Protein AF-J7IY78-F1 (afdb_monomer_lite)

Radius of gyration: 31.04 Å; chains: 1; bounding box: 65×68×91 Å

InterPro domains:
  IPR024248 Protein of unknown function DUF2695 [PF10905] (82-137)

Organism: Desulfosporosinus meridiei (strain ATCC BAA-275 / DSM 13257 / KCTC 12902 / NCIMB 13706 / S10) (NCBI:txid768704)

Foldseek 3Di:
DDDDDDDDDDDDDDDDDDDDDDDDPDDPPDDPDPVVVVVVVVVCVVVVPPPPCPVQVVFFDPVLLVVDPCSVVLVVCSVVCNLVQLVVVCVPHDFPQAAVVVLVSCVVVVDDPVVSVVVQVVQVVQQPSGSVRSNVRVVVSGGDD

pLDDT: mean 78.17, std 22.51, range [30.45, 98.19]

Secondary structure (DSSP, 8-state):
---------------------------------HHHHHHHHHHHHHHT---S--TTGGGB-HHHHHTSTTHHHHHHHHHTTHHHHHHHHHTT----SS-HHHHHHHHHTT--HHHHHHHHHHHHHTT-SSHHHIIIIIGGGTB--

Sequence (145 aa):
MQLSNDNDQETDNIQKGGVISENLASKPQVLSDKKLIKEEVKRRLISGIQTAALEYDSLYNEEKATLNKDYVLLSLLFQRMFFYKLNEKLSGLSCDHTLRFTKQILTQMQFKRGKINEIIDVFKKNGGQCDCEILYNVESQLIGK

Structure (mmCIF, N/CA/C/O backbone):
data_AF-J7IY78-F1
#
_entry.id   AF-J7IY78-F1
#
loop_
_atom_site.group_PDB
_atom_site.id
_atom_site.type_symbol
_atom_site.label_atom_id
_atom_site.label_alt_id
_atom_site.label_comp_id
_atom_site.label_asym_id
_atom_site.label_entity_id
_atom_site.label_seq_id
_atom_site.pdbx_PDB_ins_code
_atom_site.Cartn_x
_atom_site.Cartn_y
_atom_site.Cartn_z
_atom_site.occupancy
_atom_site.B_iso_or_equiv
_atom_site.auth_seq_id
_atom_site.auth_comp_id
_atom_site.auth_asym_id
_atom_site.auth_atom_id
_atom_site.pdbx_PDB_model_num
ATOM 1 N N . MET A 1 1 ? 50.925 -48.402 77.921 1.00 41.44 1 MET A N 1
ATOM 2 C CA . MET A 1 1 ? 51.455 -49.045 76.701 1.00 41.44 1 MET A CA 1
ATOM 3 C C . MET A 1 1 ? 50.280 -49.404 75.822 1.00 41.44 1 MET A C 1
ATOM 5 O O . MET A 1 1 ? 49.620 -50.390 76.099 1.00 41.44 1 MET A O 1
ATOM 9 N N . GLN A 1 2 ? 49.986 -48.564 74.842 1.00 42.78 2 GLN A N 1
ATOM 10 C CA . GLN A 1 2 ? 49.128 -48.860 73.698 1.00 42.78 2 GLN A CA 1
ATOM 11 C C . GLN A 1 2 ? 49.125 -47.599 72.850 1.00 42.78 2 GLN A C 1
ATOM 13 O O . GLN A 1 2 ? 48.861 -46.525 73.382 1.00 42.78 2 GLN A O 1
ATOM 18 N N . LEU A 1 3 ? 49.480 -47.742 71.579 1.00 36.38 3 LEU A N 1
ATOM 19 C CA . LEU A 1 3 ? 48.671 -47.322 70.435 1.00 36.38 3 LEU A CA 1
ATOM 20 C C . LEU A 1 3 ? 49.553 -47.409 69.191 1.00 36.38 3 LEU A C 1
ATOM 22 O O . LEU A 1 3 ? 50.521 -46.674 69.020 1.00 36.38 3 LEU A O 1
ATOM 26 N N . SER A 1 4 ? 49.220 -48.394 68.373 1.00 38.69 4 SER A N 1
ATOM 27 C CA . SER A 1 4 ? 49.649 -48.556 66.997 1.00 38.69 4 SER A CA 1
ATOM 28 C C . SER A 1 4 ? 48.781 -47.690 66.080 1.00 38.69 4 SER A C 1
ATOM 30 O O . SER A 1 4 ? 47.560 -47.772 66.164 1.00 38.69 4 SER A O 1
ATOM 32 N N . ASN A 1 5 ? 49.481 -46.949 65.220 1.00 40.06 5 ASN A N 1
ATOM 33 C CA . ASN A 1 5 ? 49.307 -46.802 63.772 1.00 40.06 5 ASN A CA 1
ATOM 34 C C . ASN A 1 5 ? 48.078 -46.133 63.116 1.00 40.06 5 ASN A C 1
ATOM 36 O O . ASN A 1 5 ? 46.934 -46.311 63.517 1.00 40.06 5 ASN A O 1
ATOM 40 N N . ASP A 1 6 ? 48.449 -45.503 61.987 1.00 39.50 6 ASP A N 1
ATOM 41 C CA . ASP A 1 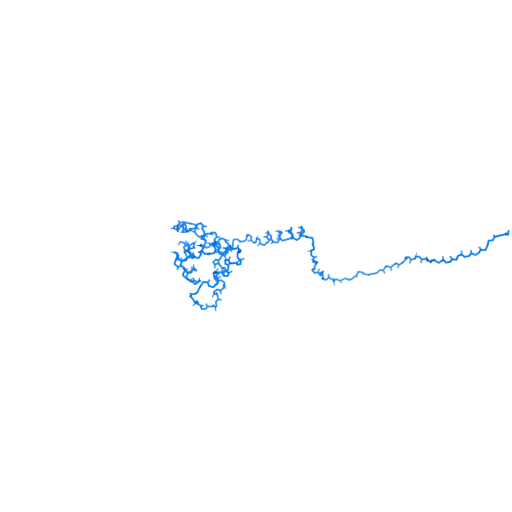6 ? 47.715 -45.167 60.755 1.00 39.50 6 ASP A CA 1
ATOM 42 C C . ASP A 1 6 ? 46.861 -43.886 60.745 1.00 39.50 6 ASP A C 1
ATOM 44 O O . ASP A 1 6 ? 46.133 -43.606 61.688 1.00 39.50 6 ASP A O 1
ATOM 48 N N . ASN A 1 7 ? 46.782 -43.083 59.678 1.00 38.22 7 ASN A N 1
ATOM 49 C CA . ASN A 1 7 ? 47.649 -42.707 58.548 1.00 38.22 7 ASN A CA 1
ATOM 50 C C . ASN A 1 7 ? 46.910 -41.539 57.826 1.00 38.22 7 ASN A C 1
ATOM 52 O O . ASN A 1 7 ? 45.690 -41.442 57.949 1.00 38.22 7 ASN A O 1
ATOM 56 N N . ASP A 1 8 ? 47.644 -40.729 57.052 1.00 38.19 8 ASP A N 1
ATOM 57 C CA . ASP A 1 8 ? 47.203 -39.900 55.897 1.00 38.19 8 ASP A CA 1
ATOM 58 C C . ASP A 1 8 ? 46.338 -38.631 56.153 1.00 38.19 8 ASP A C 1
ATOM 60 O O . ASP A 1 8 ? 45.223 -38.693 56.659 1.00 38.19 8 ASP A O 1
ATOM 64 N N . GLN A 1 9 ? 46.905 -37.413 56.012 1.00 40.97 9 GLN A N 1
ATOM 65 C CA . GLN A 1 9 ? 47.023 -36.559 54.791 1.00 40.97 9 GLN A CA 1
ATOM 66 C C . GLN A 1 9 ? 45.660 -35.958 54.353 1.00 40.97 9 GLN A C 1
ATOM 68 O O . GLN A 1 9 ? 44.666 -36.660 54.318 1.00 40.97 9 GLN A O 1
ATOM 73 N N . GLU A 1 10 ? 45.466 -34.677 54.020 1.00 36.75 10 GLU A N 1
ATOM 74 C CA . GLU A 1 10 ? 46.337 -33.601 53.535 1.00 36.75 10 GLU A CA 1
ATOM 75 C C . GLU A 1 10 ? 45.623 -32.240 53.726 1.00 36.75 10 GLU A C 1
ATOM 77 O O . GLU A 1 10 ? 44.413 -32.171 53.937 1.00 36.75 10 GLU A O 1
ATOM 82 N N . THR A 1 11 ? 46.390 -31.155 53.695 1.00 34.47 11 THR A N 1
ATOM 83 C CA . THR A 1 11 ? 46.051 -29.799 54.149 1.00 34.47 11 THR A CA 1
ATOM 84 C C . THR A 1 11 ? 45.640 -28.852 53.016 1.00 34.47 11 THR A C 1
ATOM 86 O O . THR A 1 11 ? 46.414 -28.673 52.079 1.00 34.47 11 THR A O 1
ATOM 89 N N . ASP A 1 12 ? 44.532 -28.121 53.172 1.00 34.00 12 ASP A N 1
ATOM 90 C CA . ASP A 1 12 ? 44.220 -26.931 52.366 1.00 34.00 12 ASP A CA 1
ATOM 91 C C . ASP A 1 12 ? 44.810 -25.674 53.020 1.00 34.00 12 ASP A C 1
ATOM 93 O O . ASP A 1 12 ? 44.424 -25.294 54.128 1.00 34.00 12 ASP A O 1
ATOM 97 N N . ASN A 1 13 ? 45.741 -25.005 52.333 1.00 39.34 13 ASN A N 1
ATOM 98 C CA . ASN A 1 13 ? 46.308 -23.734 52.779 1.00 39.34 13 ASN A CA 1
ATOM 99 C C . ASN A 1 13 ? 46.139 -22.657 51.699 1.00 39.34 13 ASN A C 1
ATOM 101 O O . ASN A 1 13 ? 46.646 -22.752 50.583 1.00 39.34 13 ASN A O 1
ATOM 105 N N . ILE A 1 14 ? 45.392 -21.622 52.071 1.00 44.12 14 ILE A N 1
ATOM 106 C CA . ILE A 1 14 ? 45.034 -20.442 51.285 1.00 44.12 14 ILE A CA 1
ATOM 107 C C . ILE A 1 14 ? 46.222 -19.475 51.256 1.00 44.12 14 ILE A C 1
ATOM 109 O O . ILE A 1 14 ? 46.705 -19.095 52.322 1.00 44.12 14 ILE A O 1
ATOM 113 N N . GLN A 1 15 ? 46.613 -18.955 50.081 1.00 40.00 15 GLN A N 1
ATOM 114 C CA . GLN A 1 15 ? 47.289 -17.650 50.011 1.00 40.00 15 GLN A CA 1
ATOM 115 C C . GLN A 1 15 ? 47.226 -16.928 48.646 1.00 40.00 15 GLN A C 1
ATOM 117 O O . GLN A 1 15 ? 47.706 -17.421 47.636 1.00 40.00 15 GLN A O 1
ATOM 122 N N . LYS A 1 16 ? 46.715 -15.685 48.730 1.00 40.94 16 LYS A N 1
ATOM 123 C CA . LYS A 1 16 ? 47.158 -14.417 48.099 1.00 40.94 16 LYS A CA 1
ATOM 124 C C . LYS A 1 16 ? 47.164 -14.246 46.563 1.00 40.94 16 LYS A C 1
ATOM 126 O O . LYS A 1 16 ? 48.070 -14.691 45.882 1.00 40.94 16 LYS A O 1
ATOM 131 N N . GLY A 1 17 ? 46.280 -13.348 46.105 1.00 33.56 17 GLY A N 1
ATOM 132 C CA . GLY A 1 17 ? 46.639 -11.957 45.756 1.00 33.56 17 GLY A CA 1
ATOM 133 C C . GLY A 1 17 ? 47.227 -11.645 44.365 1.00 33.56 17 GLY A C 1
ATOM 134 O O . GLY A 1 17 ? 48.297 -12.124 44.017 1.00 33.56 17 GLY A O 1
ATOM 135 N N . GLY A 1 18 ? 46.587 -10.693 43.665 1.00 30.45 18 GLY A N 1
ATOM 136 C CA . GLY A 1 18 ? 47.047 -10.018 42.434 1.00 30.45 18 GLY A CA 1
ATOM 137 C C . GLY A 1 18 ? 46.166 -10.371 41.225 1.00 30.45 18 GLY A C 1
ATOM 138 O O . GLY A 1 18 ? 45.766 -11.513 41.092 1.00 30.45 18 GLY A O 1
ATOM 139 N N . VAL A 1 19 ? 45.772 -9.501 40.294 1.00 33.03 19 VAL A N 1
ATOM 140 C CA . VAL A 1 19 ? 46.137 -8.128 39.924 1.00 33.03 19 VAL A CA 1
ATOM 141 C C . VAL A 1 19 ? 44.943 -7.582 39.113 1.00 33.03 19 VAL A C 1
ATOM 143 O O . VAL A 1 19 ? 44.289 -8.334 38.392 1.00 33.03 19 VAL A O 1
ATOM 146 N N . ILE A 1 20 ? 44.639 -6.289 39.230 1.00 47.53 20 ILE A N 1
ATOM 147 C CA . ILE A 1 20 ? 43.673 -5.591 38.370 1.00 47.53 20 ILE A CA 1
ATOM 148 C C . ILE A 1 20 ? 44.364 -5.322 37.026 1.00 47.53 20 ILE A C 1
ATOM 150 O O . ILE A 1 20 ? 45.344 -4.586 37.018 1.00 47.53 20 ILE A O 1
ATOM 154 N N . SER A 1 21 ? 43.865 -5.872 35.914 1.00 38.91 21 SER A N 1
ATOM 155 C CA . SER A 1 21 ? 44.001 -5.232 34.595 1.00 38.91 21 SER A CA 1
ATOM 156 C C . SER A 1 21 ? 42.968 -5.747 33.587 1.00 38.91 21 SER A C 1
ATOM 158 O O . SER A 1 21 ? 42.899 -6.933 33.286 1.00 38.91 21 SER A O 1
ATOM 160 N N . GLU A 1 22 ? 42.184 -4.782 33.106 1.00 39.06 22 GLU A N 1
ATOM 161 C CA . GLU A 1 22 ? 41.813 -4.525 31.709 1.00 39.06 22 GLU A CA 1
ATOM 162 C C . GLU A 1 22 ? 41.006 -5.538 30.871 1.00 39.06 22 GLU A C 1
ATOM 164 O O . GLU A 1 22 ? 41.421 -6.644 30.554 1.00 39.06 22 GLU A O 1
ATOM 169 N N . ASN A 1 23 ? 39.885 -5.001 30.365 1.00 46.12 23 ASN A N 1
ATOM 170 C CA . ASN A 1 23 ? 39.305 -5.253 29.043 1.00 46.12 23 ASN A CA 1
ATOM 171 C C . ASN A 1 23 ? 39.067 -6.715 28.640 1.00 46.12 23 ASN A C 1
ATOM 173 O O . ASN A 1 23 ? 39.752 -7.265 27.782 1.00 46.12 23 ASN A O 1
ATOM 177 N N . LEU A 1 24 ? 37.946 -7.272 29.104 1.00 39.34 24 LEU A N 1
ATOM 178 C CA . LEU A 1 24 ? 37.209 -8.248 28.305 1.00 39.34 24 LEU A CA 1
ATOM 179 C C . LEU A 1 24 ? 35.903 -7.614 27.833 1.00 39.34 24 LEU A C 1
ATOM 181 O O . LEU A 1 24 ? 34.951 -7.468 28.599 1.00 39.34 24 LEU A O 1
ATOM 185 N N . ALA A 1 25 ? 35.871 -7.273 26.543 1.00 47.94 25 ALA A N 1
ATOM 186 C CA . ALA A 1 25 ? 34.644 -7.140 25.777 1.00 47.94 25 ALA A CA 1
ATOM 187 C C . ALA A 1 25 ? 33.747 -8.342 26.108 1.00 47.94 25 ALA A C 1
ATOM 189 O O . ALA A 1 25 ? 34.070 -9.492 25.791 1.00 47.94 25 ALA A O 1
ATOM 190 N N . SER A 1 26 ? 32.663 -8.084 26.835 1.00 50.72 26 SER A N 1
ATOM 191 C CA . SER A 1 26 ? 31.745 -9.118 27.280 1.00 50.72 26 SER A CA 1
ATOM 192 C C . SER A 1 26 ? 31.135 -9.783 26.048 1.00 50.72 26 SER A C 1
ATOM 194 O O . SER A 1 26 ? 30.426 -9.161 25.258 1.00 50.72 26 SER A O 1
ATOM 196 N N . LYS A 1 27 ? 31.450 -11.072 25.869 1.00 46.44 27 LYS A N 1
ATOM 197 C CA . LYS A 1 27 ? 30.784 -11.960 24.908 1.00 46.44 27 LYS A CA 1
ATOM 198 C C . LYS A 1 27 ? 29.269 -11.723 24.972 1.00 46.44 27 LYS A C 1
ATOM 200 O O . LYS A 1 27 ? 28.747 -11.619 26.086 1.00 46.44 27 LYS A O 1
ATOM 205 N N . PRO A 1 28 ? 28.549 -11.699 23.834 1.00 43.78 28 PRO A N 1
ATOM 206 C CA . PRO A 1 28 ? 27.097 -11.605 23.858 1.00 43.78 28 PRO A CA 1
ATOM 207 C C . PRO A 1 28 ? 26.550 -12.787 24.665 1.00 43.78 28 PRO A C 1
ATOM 209 O O . PRO A 1 28 ? 26.637 -13.938 24.236 1.00 43.78 28 PRO A O 1
ATOM 212 N N . GLN A 1 29 ? 26.049 -12.513 25.873 1.00 61.53 29 GLN A N 1
ATOM 213 C CA . GLN A 1 29 ? 25.395 -13.528 26.688 1.00 61.53 29 GLN A CA 1
ATOM 214 C C . GLN A 1 29 ? 24.127 -13.955 25.954 1.00 61.53 29 GLN A C 1
ATOM 216 O O . GLN A 1 29 ? 23.204 -13.164 25.755 1.00 61.53 29 GLN A O 1
ATOM 221 N N . VAL A 1 30 ? 24.100 -15.211 25.519 1.00 63.03 30 VAL A N 1
ATOM 222 C CA . VAL A 1 30 ? 22.908 -15.820 24.937 1.00 63.03 30 VAL A CA 1
ATOM 223 C C . VAL A 1 30 ? 21.897 -15.996 26.068 1.00 63.03 30 VAL A C 1
ATOM 225 O O . VAL A 1 30 ? 22.053 -16.862 26.926 1.00 63.03 30 VAL A O 1
ATOM 228 N N . LEU A 1 31 ? 20.879 -15.137 26.094 1.00 67.75 31 LEU A N 1
ATOM 229 C CA . LEU A 1 31 ? 19.777 -15.221 27.047 1.00 67.75 31 LEU A CA 1
ATOM 230 C C . LEU A 1 31 ? 18.958 -16.481 26.718 1.00 67.75 31 LEU A C 1
ATOM 232 O O . LEU A 1 31 ? 18.366 -16.560 25.645 1.00 67.75 31 LEU A O 1
ATOM 236 N N . SER A 1 32 ? 18.958 -17.482 27.600 1.00 72.44 32 SER A N 1
ATOM 237 C CA . SER A 1 32 ? 18.246 -18.760 27.409 1.00 72.44 32 SER A CA 1
ATOM 238 C C . SER A 1 32 ? 16.834 -18.764 28.008 1.00 72.44 32 SER A C 1
ATOM 240 O O . SER A 1 32 ? 15.983 -19.562 27.610 1.00 72.44 32 SER A O 1
ATOM 242 N N . ASP A 1 33 ? 16.558 -17.849 28.940 1.00 84.44 33 ASP A N 1
ATOM 243 C CA . ASP A 1 33 ? 15.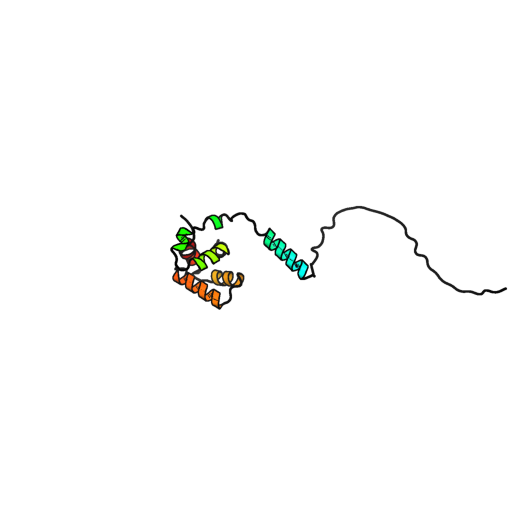252 -17.707 29.576 1.00 84.44 33 ASP A CA 1
ATOM 244 C C . ASP A 1 33 ? 14.270 -16.967 28.655 1.00 84.44 33 ASP A C 1
ATOM 246 O O . ASP A 1 33 ? 14.401 -15.771 28.382 1.00 84.44 33 ASP A O 1
ATOM 250 N N . LYS A 1 34 ? 13.226 -17.679 28.220 1.00 81.31 34 LYS A N 1
ATOM 251 C CA . LYS A 1 34 ? 12.170 -17.164 27.336 1.00 81.31 34 LYS A CA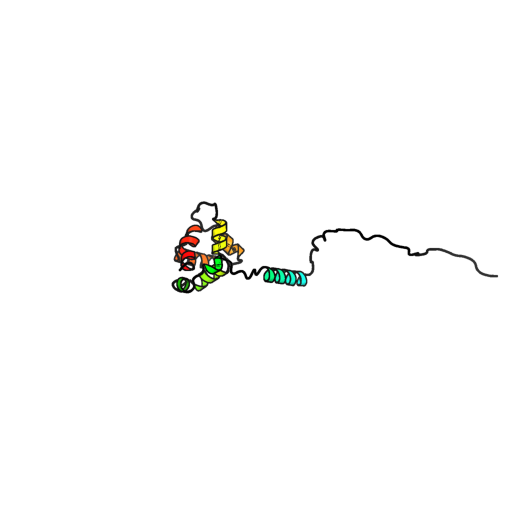 1
ATOM 252 C C . LYS A 1 34 ? 11.476 -15.911 27.880 1.00 81.31 34 LYS A C 1
ATOM 254 O O . LYS A 1 34 ? 11.066 -15.063 27.086 1.00 81.31 34 LYS A O 1
ATOM 259 N N . LYS A 1 35 ? 11.325 -15.776 29.202 1.00 83.56 35 LYS A N 1
ATOM 260 C CA . LYS A 1 35 ? 10.684 -14.610 29.828 1.00 83.56 35 LYS A CA 1
ATOM 261 C C . LYS A 1 35 ? 11.589 -13.387 29.734 1.00 83.56 35 LYS A C 1
ATOM 263 O O . LYS A 1 35 ? 11.119 -12.316 29.357 1.00 83.56 35 LYS A O 1
ATOM 268 N N . LEU A 1 36 ? 12.883 -13.563 29.991 1.00 78.81 36 LEU A N 1
ATOM 269 C CA . LEU A 1 36 ? 13.869 -12.490 29.869 1.00 78.81 36 LEU A CA 1
ATOM 270 C C . LEU A 1 36 ? 14.077 -12.077 28.407 1.00 78.81 36 LEU A C 1
ATOM 272 O O . LEU A 1 36 ? 14.157 -10.885 28.126 1.00 78.81 36 LEU A O 1
ATOM 276 N N . ILE A 1 37 ? 14.064 -13.030 27.465 1.00 81.06 37 ILE A N 1
ATOM 277 C CA . ILE A 1 37 ? 14.093 -12.731 26.022 1.00 81.06 37 ILE A CA 1
ATOM 278 C C . ILE A 1 37 ? 12.876 -11.888 25.641 1.00 81.06 37 ILE A C 1
ATOM 280 O O . ILE A 1 37 ? 13.013 -10.897 24.933 1.00 81.06 37 ILE A O 1
ATOM 284 N N . LYS A 1 38 ? 11.680 -12.255 26.117 1.00 79.19 38 LYS A N 1
ATOM 285 C CA . LYS A 1 38 ? 10.449 -11.517 25.815 1.00 79.19 38 LYS A CA 1
ATOM 286 C C . LYS A 1 38 ? 10.489 -10.090 26.359 1.00 79.19 38 LYS A C 1
ATOM 288 O O . LYS A 1 38 ? 10.106 -9.175 25.637 1.00 79.19 38 LYS A O 1
ATOM 293 N N . GLU A 1 39 ? 10.954 -9.893 27.591 1.00 79.56 39 GLU A N 1
ATOM 294 C CA . GLU A 1 39 ? 11.083 -8.557 28.186 1.00 79.56 39 GLU A CA 1
ATOM 295 C C . GLU A 1 39 ? 12.164 -7.717 27.498 1.00 79.56 39 GLU A C 1
ATOM 297 O O . GLU A 1 39 ? 11.944 -6.538 27.244 1.00 79.56 39 GLU A O 1
ATOM 302 N N . GLU A 1 40 ? 13.291 -8.314 27.108 1.00 76.69 40 GLU A N 1
ATOM 303 C CA . GLU A 1 40 ? 14.345 -7.625 26.356 1.00 76.69 40 GLU A CA 1
ATOM 304 C C . GLU A 1 40 ? 13.894 -7.274 24.929 1.00 76.69 40 GLU A C 1
ATOM 306 O O . GLU A 1 40 ? 14.117 -6.161 24.462 1.00 76.69 40 GLU A O 1
ATOM 311 N N . VAL A 1 41 ? 13.186 -8.176 24.241 1.00 74.31 41 VAL A N 1
ATOM 312 C CA . VAL A 1 41 ? 12.570 -7.894 22.934 1.00 74.31 41 VAL A CA 1
ATOM 313 C C . VAL A 1 41 ? 11.515 -6.799 23.067 1.00 74.31 41 VAL A C 1
ATOM 315 O O . VAL A 1 41 ? 11.497 -5.877 22.258 1.00 74.31 41 VAL A O 1
ATOM 318 N N . LYS A 1 42 ? 10.668 -6.844 24.102 1.00 71.00 42 LYS A N 1
ATOM 319 C CA . LYS A 1 42 ? 9.676 -5.798 24.386 1.00 71.00 42 LYS A CA 1
ATOM 320 C C . LYS A 1 42 ? 10.355 -4.459 24.674 1.00 71.00 42 LYS A C 1
ATOM 322 O O . LYS A 1 42 ? 9.939 -3.449 24.118 1.00 71.00 42 LYS A O 1
ATOM 327 N N . ARG A 1 43 ? 11.427 -4.450 25.470 1.00 69.38 43 ARG A N 1
ATOM 328 C CA . ARG A 1 43 ? 12.249 -3.265 25.740 1.00 69.38 43 ARG A CA 1
ATOM 329 C C . ARG A 1 43 ? 12.835 -2.694 24.452 1.00 69.38 43 ARG A C 1
ATOM 331 O O . ARG A 1 43 ? 12.700 -1.500 24.242 1.00 69.38 43 ARG A O 1
ATOM 338 N N . ARG A 1 44 ? 13.411 -3.529 23.579 1.00 65.25 44 ARG A N 1
ATOM 339 C CA . ARG A 1 44 ? 13.970 -3.115 22.277 1.00 65.25 44 ARG A CA 1
ATOM 340 C C . ARG A 1 44 ? 12.915 -2.608 21.307 1.00 65.25 44 ARG A C 1
ATOM 342 O O . ARG A 1 44 ? 13.168 -1.655 20.584 1.00 65.25 44 ARG A O 1
ATOM 349 N N . LEU A 1 45 ? 11.743 -3.237 21.289 1.00 59.97 45 LEU A N 1
ATOM 350 C CA . LEU A 1 45 ? 10.612 -2.775 20.491 1.00 59.97 45 LEU A CA 1
ATOM 351 C C . LEU A 1 45 ? 10.139 -1.404 20.973 1.00 59.97 45 LEU A C 1
ATOM 353 O O . LEU A 1 45 ? 9.888 -0.552 20.137 1.00 59.97 45 LEU A O 1
ATOM 357 N N . ILE A 1 46 ? 10.074 -1.177 22.291 1.00 54.00 46 ILE A N 1
ATOM 358 C CA . ILE A 1 46 ? 9.687 0.114 22.882 1.00 54.00 46 ILE A CA 1
ATOM 359 C C . ILE A 1 46 ? 10.787 1.170 22.689 1.00 54.00 46 ILE A C 1
ATOM 361 O O . ILE A 1 46 ? 10.478 2.300 22.337 1.00 54.00 46 ILE A O 1
ATOM 365 N N . SER A 1 47 ? 12.067 0.822 22.858 1.00 52.38 47 SER A N 1
ATOM 366 C CA . SER A 1 47 ? 13.198 1.743 22.655 1.00 52.38 47 SER A CA 1
ATOM 367 C C . SER A 1 47 ? 13.520 1.996 21.179 1.00 52.38 47 SER A C 1
ATOM 3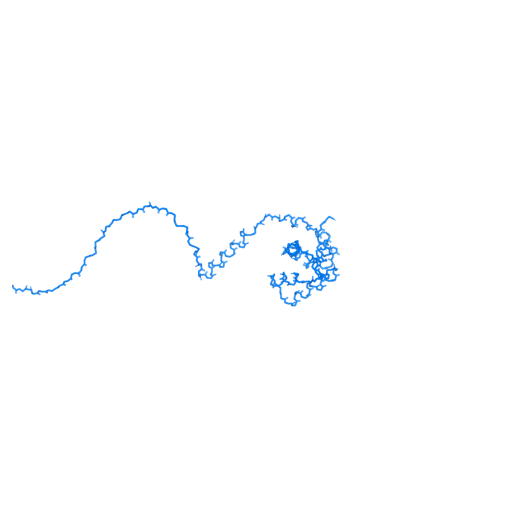69 O O . SER A 1 47 ? 14.227 2.944 20.859 1.00 52.38 47 SER A O 1
ATOM 371 N N . GLY A 1 48 ? 13.037 1.130 20.285 1.00 45.12 48 GLY A N 1
ATOM 372 C CA . GLY A 1 48 ? 13.066 1.295 18.832 1.00 45.12 48 GLY A CA 1
ATOM 373 C C . GLY A 1 48 ? 11.892 2.114 18.295 1.00 45.12 48 GLY A C 1
ATOM 374 O O . GLY A 1 48 ? 11.884 2.437 17.109 1.00 45.12 48 GLY A O 1
ATOM 375 N N . ILE A 1 49 ? 10.935 2.497 19.152 1.00 49.62 49 ILE A N 1
ATOM 376 C CA . ILE A 1 49 ? 10.037 3.620 18.883 1.00 49.62 49 ILE A CA 1
ATOM 377 C C . ILE A 1 49 ? 10.894 4.877 19.029 1.00 49.62 49 ILE A C 1
ATOM 379 O O . ILE A 1 49 ? 10.888 5.560 20.050 1.00 49.62 49 ILE A O 1
ATOM 383 N N . GLN A 1 50 ? 11.682 5.171 17.999 1.00 49.41 50 GLN A N 1
ATOM 384 C CA . GLN A 1 50 ? 12.064 6.543 17.732 1.00 49.41 50 GLN A CA 1
ATOM 385 C C . GLN A 1 50 ? 10.748 7.298 17.535 1.00 49.41 50 GLN A C 1
ATOM 387 O O . GLN A 1 50 ? 10.152 7.272 16.467 1.00 49.41 50 GLN A O 1
ATOM 392 N N . THR A 1 51 ? 10.273 7.954 18.590 1.00 47.91 51 THR A N 1
ATOM 393 C CA . THR A 1 51 ? 9.259 9.012 18.537 1.00 47.91 51 THR A CA 1
ATOM 394 C C . THR A 1 51 ? 9.864 10.279 17.926 1.00 47.91 51 THR A C 1
ATOM 396 O O . THR A 1 51 ? 9.691 11.379 18.444 1.00 47.91 51 THR A O 1
ATOM 399 N N . ALA A 1 52 ? 10.643 10.133 16.859 1.00 47.78 52 ALA A N 1
ATOM 400 C CA . ALA A 1 52 ? 10.722 11.168 15.856 1.00 47.78 52 ALA A CA 1
ATOM 401 C C . ALA A 1 52 ? 9.575 10.813 14.920 1.00 47.78 52 ALA A C 1
ATOM 403 O O . ALA A 1 52 ? 9.574 9.708 14.382 1.00 47.78 52 ALA A O 1
ATOM 404 N N . ALA A 1 53 ? 8.580 11.690 14.775 1.00 51.72 53 ALA A N 1
ATOM 405 C CA . ALA A 1 53 ? 7.714 11.605 13.608 1.00 51.72 53 ALA A CA 1
ATOM 406 C C . ALA A 1 53 ? 8.666 11.486 12.417 1.00 51.72 53 ALA A C 1
ATOM 408 O O . ALA A 1 53 ? 9.470 12.398 12.192 1.00 51.72 53 ALA A O 1
ATOM 409 N N . LEU A 1 54 ? 8.697 10.321 11.762 1.00 61.19 54 LEU A N 1
ATOM 410 C CA . LEU A 1 54 ? 9.536 10.175 10.585 1.00 61.19 54 LEU A CA 1
ATOM 411 C C . LEU A 1 54 ? 9.072 11.285 9.643 1.00 61.19 54 LEU A C 1
ATOM 413 O O . LEU A 1 54 ? 7.875 11.556 9.557 1.00 61.19 54 LEU A O 1
ATOM 417 N N . GLU A 1 55 ? 9.994 11.957 8.959 1.00 74.44 55 GLU A N 1
ATOM 418 C CA . GLU A 1 55 ? 9.647 12.995 7.974 1.00 74.44 55 GLU A CA 1
ATOM 419 C C . GLU A 1 55 ? 8.539 12.507 7.017 1.00 74.44 55 GLU A C 1
ATOM 421 O O . GLU A 1 55 ? 7.660 13.258 6.608 1.00 74.44 55 GLU A O 1
ATOM 426 N N . TYR A 1 56 ? 8.519 11.194 6.783 1.00 81.12 56 TYR A N 1
ATOM 427 C CA . TYR A 1 56 ? 7.495 10.463 6.065 1.00 81.12 56 TYR A CA 1
ATOM 428 C C . TYR A 1 56 ? 6.075 10.534 6.667 1.00 81.12 56 TYR A C 1
ATOM 430 O O . TYR A 1 56 ? 5.124 10.746 5.922 1.00 81.12 56 TYR A O 1
ATOM 438 N N . ASP A 1 57 ? 5.899 10.424 7.989 1.00 83.44 57 ASP A N 1
ATOM 439 C CA . ASP A 1 57 ? 4.578 10.549 8.634 1.00 83.44 57 ASP A CA 1
ATOM 440 C C . ASP A 1 57 ? 3.971 11.939 8.415 1.00 83.44 57 ASP A C 1
ATOM 442 O O . ASP A 1 57 ? 2.756 12.080 8.293 1.00 83.44 57 ASP A O 1
ATOM 446 N N . SER A 1 58 ? 4.823 12.962 8.295 1.00 87.94 58 SER A N 1
ATOM 447 C CA . SER A 1 58 ? 4.395 14.340 8.021 1.00 87.94 58 SER A CA 1
ATOM 448 C C . SER A 1 58 ? 3.851 14.531 6.600 1.00 87.94 58 SER A C 1
ATOM 450 O O . SER A 1 58 ? 3.248 15.564 6.315 1.00 87.94 58 SER A O 1
ATOM 452 N N . LEU A 1 59 ? 4.055 13.559 5.700 1.00 90.00 59 LEU A N 1
ATOM 453 C CA . LEU A 1 59 ? 3.489 13.588 4.351 1.00 90.00 59 LEU A CA 1
ATOM 454 C C . LEU A 1 59 ? 2.003 13.221 4.340 1.00 90.00 59 LEU A C 1
ATOM 456 O O . LEU A 1 59 ? 1.308 13.597 3.396 1.00 90.00 59 LEU A O 1
ATOM 460 N N . TYR A 1 60 ? 1.529 12.489 5.354 1.00 93.88 60 TYR A N 1
ATOM 461 C CA . TYR A 1 60 ? 0.149 12.026 5.436 1.00 93.88 60 TYR A CA 1
ATOM 462 C C . TYR A 1 60 ? -0.826 13.195 5.590 1.00 93.88 60 TYR A C 1
ATOM 464 O O . TYR A 1 60 ? -0.670 14.053 6.458 1.00 93.88 60 TYR A O 1
ATOM 472 N N . ASN A 1 61 ? -1.872 13.193 4.771 1.00 94.88 61 ASN A N 1
ATOM 473 C CA . ASN A 1 61 ? -2.965 14.148 4.816 1.00 94.88 61 ASN A CA 1
ATOM 474 C C . ASN A 1 61 ? -4.279 13.397 5.039 1.00 94.88 61 ASN A C 1
ATOM 476 O O . ASN A 1 61 ? -4.775 12.689 4.160 1.00 94.88 61 ASN A O 1
ATOM 480 N N . GLU A 1 62 ? -4.846 13.570 6.231 1.00 93.69 62 GLU A N 1
ATOM 481 C CA . GLU A 1 62 ? -6.083 12.906 6.629 1.00 93.69 62 GLU A CA 1
ATOM 482 C C . GLU A 1 62 ? -7.284 13.351 5.787 1.00 93.69 62 GLU A C 1
ATOM 484 O O . GLU A 1 62 ? -8.032 12.503 5.304 1.00 93.69 62 GLU A O 1
ATOM 489 N N . GLU A 1 63 ? -7.441 14.655 5.545 1.00 94.56 63 GLU A N 1
ATOM 490 C CA . GLU A 1 63 ? -8.550 15.191 4.748 1.00 94.56 63 GLU A CA 1
ATOM 491 C C . GLU A 1 63 ? -8.542 14.590 3.341 1.00 94.56 63 GLU A C 1
ATOM 493 O O . GLU A 1 63 ? -9.557 14.075 2.869 1.00 94.56 63 GLU A O 1
ATOM 498 N N . LYS A 1 64 ? -7.367 14.553 2.707 1.00 94.50 64 LYS A N 1
ATOM 499 C CA . LYS A 1 64 ? -7.192 13.954 1.384 1.00 94.50 64 LYS A CA 1
ATOM 500 C C . LYS A 1 64 ? -7.468 12.452 1.396 1.00 94.50 64 LYS A C 1
ATOM 502 O O . LYS A 1 64 ? -8.203 11.967 0.535 1.00 94.50 64 LYS A O 1
ATOM 507 N N . ALA A 1 65 ? -6.941 11.733 2.389 1.00 94.81 65 ALA A N 1
ATOM 508 C CA . ALA A 1 65 ? -7.152 10.297 2.521 1.00 94.81 65 ALA A CA 1
ATOM 509 C C . ALA A 1 65 ? -8.648 9.959 2.605 1.00 94.81 65 ALA A C 1
ATOM 511 O O . ALA A 1 65 ? -9.099 9.049 1.911 1.00 94.81 65 ALA A O 1
ATOM 512 N N . THR A 1 66 ? -9.435 10.719 3.378 1.00 95.56 66 THR A N 1
ATOM 513 C CA . THR A 1 66 ? -10.877 10.458 3.573 1.00 95.56 66 THR A CA 1
ATOM 514 C C . THR A 1 66 ? -11.733 10.598 2.310 1.00 95.56 66 THR A C 1
ATOM 516 O O . THR A 1 66 ? -12.852 10.083 2.272 1.00 95.56 66 THR A O 1
ATOM 519 N N . LEU A 1 67 ? -11.213 11.218 1.244 1.00 95.19 67 LEU A N 1
ATOM 520 C CA . LEU A 1 67 ? -11.880 11.246 -0.063 1.00 95.19 67 LEU A CA 1
ATOM 521 C C . LEU A 1 67 ? -11.933 9.853 -0.715 1.00 95.19 67 LEU A C 1
ATOM 523 O O . LEU A 1 67 ? -12.800 9.587 -1.553 1.00 95.19 67 LEU A O 1
ATOM 527 N N . ASN A 1 68 ? -11.034 8.946 -0.325 1.00 93.56 68 ASN A N 1
ATOM 528 C CA . ASN A 1 68 ? -11.031 7.563 -0.775 1.00 93.56 68 ASN A CA 1
ATOM 529 C C . ASN A 1 68 ? -11.905 6.687 0.138 1.00 93.56 68 ASN A C 1
ATOM 531 O O . ASN A 1 68 ? -11.754 6.668 1.353 1.00 93.56 68 ASN A O 1
ATOM 535 N N . LYS A 1 69 ? -12.786 5.868 -0.444 1.00 95.56 69 LYS A N 1
ATOM 536 C CA . LYS A 1 69 ? -13.646 4.938 0.316 1.00 95.56 69 LYS A CA 1
ATOM 537 C C . LYS A 1 69 ? -12.869 3.845 1.062 1.00 95.56 69 LYS A C 1
ATOM 539 O O . LYS A 1 69 ? -13.362 3.320 2.054 1.00 95.56 69 LYS A O 1
ATOM 544 N N . ASP A 1 70 ? -11.678 3.504 0.587 1.00 96.62 70 ASP A N 1
ATOM 545 C CA . ASP A 1 70 ? -10.803 2.473 1.145 1.00 96.62 70 ASP A CA 1
ATOM 546 C C . ASP A 1 70 ? -9.759 3.062 2.127 1.00 96.62 70 ASP A C 1
ATOM 548 O O . ASP A 1 70 ? -8.841 2.351 2.551 1.00 96.62 70 ASP A O 1
ATOM 552 N N . TYR A 1 71 ? -9.894 4.342 2.516 1.00 95.31 71 TYR A N 1
ATOM 553 C CA . TYR A 1 71 ? -8.895 5.072 3.309 1.00 95.31 71 TYR A CA 1
ATOM 554 C C . TYR A 1 71 ? -8.502 4.361 4.602 1.00 95.31 71 TYR A C 1
ATOM 556 O O . TYR A 1 71 ? -7.325 4.296 4.911 1.00 95.31 71 TYR A O 1
ATOM 564 N N . VAL A 1 72 ? -9.437 3.731 5.320 1.00 96.69 72 VAL A N 1
ATOM 565 C CA . VAL A 1 72 ? -9.129 3.032 6.582 1.00 96.69 72 VAL A CA 1
ATOM 566 C C . VAL A 1 72 ? -8.021 1.987 6.399 1.00 96.69 72 VAL A C 1
ATOM 568 O O . VAL A 1 72 ? -7.101 1.894 7.212 1.00 96.69 72 VAL A O 1
ATOM 571 N N . LEU A 1 73 ? -8.082 1.205 5.317 1.00 96.75 73 LEU A N 1
ATOM 572 C CA . LEU A 1 73 ? -7.061 0.203 5.020 1.00 96.75 73 LEU A CA 1
ATOM 573 C C . LEU A 1 73 ? -5.772 0.851 4.507 1.00 96.75 73 LEU A C 1
ATOM 575 O O . LEU A 1 73 ? -4.679 0.438 4.897 1.00 96.75 73 LEU A O 1
ATOM 579 N N . LEU A 1 74 ? -5.892 1.845 3.630 1.00 96.94 74 LEU A N 1
ATOM 580 C CA . LEU A 1 74 ? -4.742 2.507 3.021 1.00 96.94 74 LEU A CA 1
ATOM 581 C C . LEU A 1 74 ? -3.930 3.305 4.052 1.00 96.94 74 LEU A C 1
ATOM 583 O O . LEU A 1 74 ? -2.708 3.174 4.099 1.00 96.94 74 LEU A O 1
ATOM 587 N N . SER A 1 75 ? -4.593 4.026 4.952 1.00 95.94 75 SER A N 1
ATOM 588 C CA . SER A 1 75 ? -3.987 4.729 6.084 1.00 95.94 75 SER A CA 1
ATOM 589 C C . SER A 1 75 ? -3.327 3.765 7.066 1.00 95.94 75 SER A C 1
ATOM 591 O O . SER A 1 75 ? -2.218 4.030 7.523 1.00 95.94 75 SER A O 1
ATOM 593 N N . LEU A 1 76 ? -3.932 2.598 7.332 1.00 95.50 76 LEU A N 1
ATOM 594 C CA . LEU A 1 76 ? -3.283 1.550 8.129 1.00 95.50 76 LEU A CA 1
ATOM 595 C C . LEU A 1 76 ? -1.971 1.086 7.479 1.00 95.50 76 LEU A C 1
ATOM 597 O O . LEU A 1 76 ? -0.974 0.875 8.168 1.00 95.50 76 LEU A O 1
ATOM 601 N N . LEU A 1 77 ? -1.955 0.895 6.159 1.00 96.44 77 LEU A N 1
ATOM 602 C CA . LEU A 1 77 ? -0.746 0.495 5.435 1.00 96.44 77 LEU A CA 1
ATOM 603 C C . LEU A 1 77 ? 0.307 1.606 5.446 1.00 96.44 77 LEU A C 1
ATOM 605 O O . LEU A 1 77 ? 1.486 1.310 5.655 1.00 96.44 77 LEU A O 1
ATOM 609 N N . PHE A 1 78 ? -0.119 2.861 5.308 1.00 95.06 78 PHE A N 1
ATOM 610 C CA . PHE A 1 78 ? 0.743 4.032 5.429 1.00 95.06 78 PHE A CA 1
ATOM 611 C C . PHE A 1 78 ? 1.425 4.093 6.797 1.00 95.06 78 PHE A C 1
ATOM 613 O O . PHE A 1 78 ? 2.649 4.045 6.868 1.00 95.06 78 PHE A O 1
ATOM 620 N N . GLN A 1 79 ? 0.648 4.056 7.883 1.00 93.31 79 GLN A N 1
ATOM 621 C CA . GLN A 1 79 ? 1.154 4.071 9.262 1.00 93.31 79 GLN A CA 1
ATOM 622 C C . GLN A 1 79 ? 2.064 2.876 9.576 1.00 93.31 79 GLN A C 1
ATOM 624 O O . GLN A 1 79 ? 2.970 2.963 10.401 1.00 93.31 79 GLN A O 1
ATOM 629 N N . ARG A 1 80 ? 1.857 1.736 8.905 1.00 93.62 80 ARG A N 1
ATOM 630 C CA . ARG A 1 80 ? 2.737 0.562 9.021 1.00 93.62 80 ARG A CA 1
ATOM 631 C C . ARG A 1 80 ? 3.950 0.614 8.084 1.00 93.62 80 ARG A C 1
ATOM 633 O O . ARG A 1 80 ? 4.622 -0.407 7.919 1.00 93.62 80 ARG A O 1
ATOM 640 N N . MET A 1 81 ? 4.246 1.780 7.507 1.00 94.19 81 MET A N 1
ATOM 641 C CA . MET A 1 81 ? 5.403 2.053 6.649 1.00 94.19 81 MET A CA 1
ATOM 642 C C . MET A 1 81 ? 5.446 1.187 5.381 1.00 94.19 81 MET A C 1
ATOM 644 O O . MET A 1 81 ? 6.525 0.888 4.868 1.00 94.19 81 MET A O 1
ATOM 648 N N . PHE A 1 82 ? 4.294 0.730 4.876 1.00 96.25 82 PHE A N 1
ATOM 649 C CA . PHE A 1 82 ? 4.247 -0.126 3.686 1.00 96.25 82 PHE A CA 1
ATOM 650 C C . PHE A 1 82 ? 4.801 0.596 2.452 1.00 96.25 82 PHE A C 1
ATOM 652 O O . PHE A 1 82 ? 5.712 0.085 1.802 1.00 96.25 82 PHE A O 1
ATOM 659 N N . PHE A 1 83 ? 4.269 1.782 2.151 1.00 95.06 83 PHE A N 1
ATOM 660 C CA . PHE A 1 83 ? 4.624 2.543 0.952 1.00 95.06 83 PHE A CA 1
ATOM 661 C C . PHE A 1 83 ? 6.079 3.025 1.004 1.00 95.06 83 PHE A C 1
ATOM 663 O O . PHE A 1 83 ? 6.812 2.831 0.040 1.00 95.06 83 PHE A O 1
ATOM 670 N N . TYR A 1 84 ? 6.548 3.486 2.169 1.00 93.44 84 TYR A N 1
ATOM 671 C CA . TYR A 1 84 ? 7.967 3.767 2.405 1.00 93.44 84 TYR A CA 1
ATOM 672 C C . TYR A 1 84 ? 8.870 2.575 2.041 1.00 93.44 84 TYR A C 1
ATOM 674 O O . TYR A 1 84 ? 9.786 2.706 1.231 1.00 93.44 84 TYR A O 1
ATOM 682 N N . LYS A 1 85 ? 8.574 1.376 2.569 1.00 93.38 85 LYS A N 1
ATOM 683 C CA . LYS A 1 85 ? 9.348 0.155 2.270 1.00 93.38 85 LYS A CA 1
ATOM 684 C C . LYS A 1 85 ? 9.283 -0.233 0.795 1.00 93.38 85 LYS A C 1
ATOM 686 O O . LYS A 1 85 ? 10.248 -0.782 0.266 1.00 93.38 85 LYS A O 1
ATOM 691 N N . LEU A 1 86 ? 8.144 -0.001 0.144 1.00 94.31 86 LEU A N 1
ATOM 692 C CA . LEU A 1 86 ? 7.976 -0.268 -1.281 1.00 94.31 86 LEU A CA 1
ATOM 693 C C . LEU A 1 86 ? 8.841 0.684 -2.116 1.00 94.31 86 LEU A C 1
ATOM 695 O O . LEU A 1 86 ? 9.557 0.221 -3.002 1.00 94.31 86 LEU A O 1
ATOM 699 N N . ASN A 1 87 ? 8.851 1.973 -1.773 1.00 92.44 87 ASN A N 1
ATOM 700 C CA . ASN A 1 87 ? 9.708 2.975 -2.400 1.00 92.44 87 ASN A CA 1
ATOM 701 C C . ASN A 1 87 ? 11.199 2.648 -2.217 1.00 92.44 87 ASN A C 1
ATOM 703 O O . ASN A 1 87 ? 11.950 2.646 -3.189 1.00 92.44 87 ASN A O 1
ATOM 707 N N . GLU A 1 88 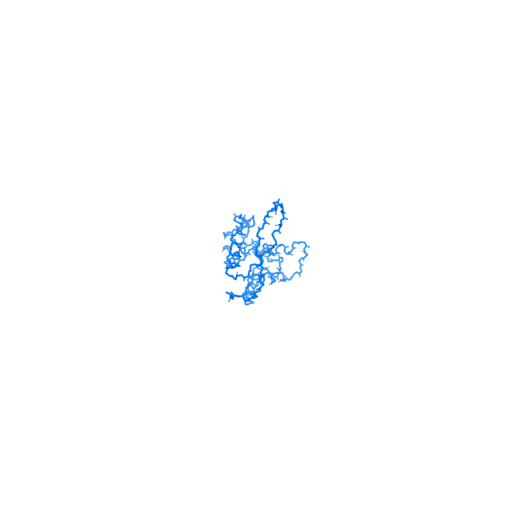? 11.625 2.252 -1.012 1.00 91.38 88 GLU A N 1
ATOM 708 C CA . GLU A 1 88 ? 13.004 1.801 -0.773 1.00 91.38 88 GLU A CA 1
ATOM 709 C C . GLU A 1 88 ? 13.398 0.607 -1.653 1.00 91.38 88 GLU A C 1
ATOM 711 O O . GLU A 1 88 ? 14.524 0.546 -2.144 1.00 91.38 88 GLU A O 1
ATOM 716 N N . LYS A 1 89 ? 12.486 -0.352 -1.876 1.00 90.12 89 LYS A N 1
ATOM 717 C CA . LYS A 1 89 ? 12.752 -1.514 -2.740 1.00 90.12 89 LYS A CA 1
ATOM 718 C C . LYS A 1 89 ? 12.835 -1.161 -4.217 1.00 90.12 89 LYS A C 1
ATOM 720 O O . LYS A 1 89 ? 13.532 -1.862 -4.945 1.00 90.12 89 LYS A O 1
ATOM 725 N N . LEU A 1 90 ? 12.130 -0.120 -4.646 1.00 88.12 90 LEU A N 1
ATOM 726 C CA . LEU A 1 90 ? 12.148 0.359 -6.025 1.00 88.12 90 LEU A CA 1
ATOM 727 C C . LEU A 1 90 ? 13.293 1.340 -6.301 1.00 88.12 90 LEU A C 1
ATOM 729 O O . LEU A 1 90 ? 13.647 1.533 -7.462 1.00 88.12 90 LEU A O 1
ATOM 733 N N . SER A 1 91 ? 13.899 1.927 -5.265 1.00 83.56 91 SER A N 1
ATOM 734 C CA . SER A 1 91 ? 15.021 2.855 -5.411 1.00 83.56 91 SER A CA 1
ATOM 735 C C . SER A 1 91 ? 16.188 2.197 -6.160 1.00 83.56 91 SER A C 1
ATOM 737 O O . SER A 1 91 ? 16.804 1.245 -5.683 1.00 83.56 91 SER A O 1
ATOM 739 N N . GLY A 1 92 ? 16.468 2.689 -7.371 1.00 75.44 92 GLY A N 1
ATOM 740 C CA . GLY A 1 92 ? 17.524 2.172 -8.248 1.00 75.44 92 GLY A CA 1
ATOM 741 C C . GLY A 1 92 ? 17.120 1.014 -9.171 1.00 75.44 92 GLY A C 1
ATOM 742 O O . GLY A 1 92 ? 17.979 0.501 -9.887 1.00 75.44 92 GLY A O 1
ATOM 743 N N . LEU A 1 93 ? 15.844 0.612 -9.198 1.00 79.00 93 LEU A N 1
ATOM 744 C CA . LEU A 1 93 ? 15.318 -0.405 -10.115 1.00 79.00 93 LEU A CA 1
ATOM 745 C C . LEU A 1 93 ? 14.361 0.215 -11.143 1.00 79.00 93 LEU A C 1
ATOM 747 O O . LEU A 1 93 ? 13.595 1.125 -10.834 1.00 79.00 93 LEU A O 1
ATOM 751 N N . SER A 1 94 ? 14.362 -0.309 -12.371 1.00 84.25 94 SER A N 1
ATOM 752 C CA . SER A 1 94 ? 13.305 -0.011 -13.342 1.00 84.25 94 SER A CA 1
ATOM 753 C C . SER A 1 94 ? 12.001 -0.713 -12.943 1.00 84.25 94 SER A C 1
ATOM 755 O O . SER A 1 94 ? 12.021 -1.817 -12.395 1.00 84.25 94 SER A O 1
ATOM 757 N N . CYS A 1 95 ? 10.853 -0.083 -13.217 1.00 88.12 95 CYS A N 1
ATOM 758 C CA . CYS A 1 95 ? 9.559 -0.712 -12.953 1.00 88.12 95 CYS A CA 1
ATOM 759 C C . CYS A 1 95 ? 9.383 -1.932 -13.872 1.00 88.12 95 CYS A C 1
ATOM 761 O O . CYS A 1 95 ? 9.427 -1.806 -15.093 1.00 88.12 95 CYS A O 1
ATOM 763 N N . ASP A 1 96 ? 9.176 -3.113 -13.285 1.00 92.25 96 ASP A N 1
ATOM 764 C CA . ASP A 1 96 ? 8.973 -4.372 -14.016 1.00 92.25 96 ASP A CA 1
ATOM 765 C C . ASP A 1 96 ? 7.488 -4.677 -14.293 1.00 92.25 96 ASP A C 1
ATOM 767 O O . ASP A 1 96 ? 7.149 -5.755 -14.776 1.00 92.25 96 ASP A O 1
ATOM 771 N N . HIS A 1 97 ? 6.602 -3.722 -13.987 1.00 94.06 97 HIS A N 1
ATOM 772 C CA . HIS A 1 97 ? 5.145 -3.833 -14.092 1.00 94.06 97 HIS A CA 1
ATOM 773 C C . HIS A 1 97 ? 4.547 -5.049 -13.358 1.00 94.06 97 HIS A C 1
ATOM 775 O O . HIS A 1 97 ? 3.480 -5.546 -13.721 1.00 94.06 97 HIS A O 1
ATOM 781 N N . THR A 1 98 ? 5.195 -5.511 -12.282 1.00 95.88 98 THR A N 1
ATOM 782 C CA . THR A 1 98 ? 4.675 -6.579 -11.418 1.00 95.88 98 THR A CA 1
ATOM 783 C C . THR A 1 98 ? 4.317 -6.081 -10.014 1.00 95.88 98 THR A C 1
ATOM 785 O O . THR A 1 98 ? 4.585 -4.943 -9.646 1.00 95.88 98 THR A O 1
ATOM 788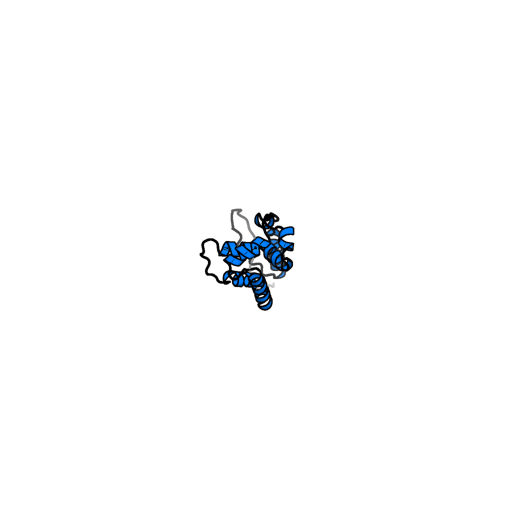 N N . LEU A 1 99 ? 3.686 -6.954 -9.218 1.00 96.88 99 LEU A N 1
ATOM 789 C CA . LEU A 1 99 ? 3.408 -6.756 -7.784 1.00 96.88 99 LEU A CA 1
ATOM 790 C C . LEU A 1 99 ? 4.368 -7.569 -6.900 1.00 96.88 99 LEU A C 1
ATOM 792 O O . LEU A 1 99 ? 3.974 -8.089 -5.845 1.00 96.88 99 LEU A O 1
ATOM 796 N N . ARG A 1 100 ? 5.589 -7.821 -7.385 1.00 95.81 100 ARG A N 1
ATOM 797 C CA . ARG A 1 100 ? 6.545 -8.719 -6.727 1.00 95.81 100 ARG A CA 1
ATOM 798 C C . ARG A 1 100 ? 6.904 -8.197 -5.342 1.00 95.81 100 ARG A C 1
ATOM 800 O O . ARG A 1 100 ? 6.810 -8.954 -4.370 1.00 95.81 100 ARG A O 1
ATOM 807 N N . PHE A 1 101 ? 7.272 -6.923 -5.240 1.00 95.88 101 PHE A N 1
ATOM 808 C CA . PHE A 1 101 ? 7.695 -6.334 -3.974 1.00 95.88 101 PHE A CA 1
ATOM 809 C C . PHE A 1 101 ? 6.515 -6.106 -3.041 1.00 95.88 101 PHE A C 1
ATOM 811 O O . PHE A 1 101 ? 6.623 -6.430 -1.859 1.00 95.88 101 PHE A O 1
ATOM 818 N N . THR A 1 102 ? 5.360 -5.690 -3.563 1.00 97.31 102 THR A N 1
ATOM 819 C CA . THR A 1 102 ? 4.123 -5.583 -2.778 1.00 97.31 102 THR A CA 1
ATOM 820 C C . THR A 1 102 ? 3.793 -6.893 -2.066 1.00 97.31 102 THR A C 1
ATOM 822 O O . THR A 1 102 ? 3.653 -6.923 -0.842 1.00 97.31 102 THR A O 1
ATOM 825 N N . LYS A 1 103 ? 3.734 -8.014 -2.797 1.00 97.44 103 LYS A N 1
ATOM 826 C CA . LYS A 1 103 ? 3.443 -9.334 -2.206 1.00 97.44 103 LYS A CA 1
ATOM 827 C C . LYS A 1 103 ? 4.489 -9.740 -1.173 1.00 97.44 103 LYS A C 1
ATOM 829 O O . LYS A 1 103 ? 4.139 -10.278 -0.118 1.00 97.44 103 LYS A O 1
ATOM 834 N N . GLN A 1 104 ? 5.762 -9.480 -1.468 1.00 96.50 104 GLN A N 1
ATOM 835 C CA . GLN A 1 104 ? 6.863 -9.780 -0.563 1.00 96.50 104 GLN A CA 1
ATOM 836 C C . GLN A 1 104 ? 6.738 -8.992 0.748 1.00 96.50 104 GLN A C 1
ATOM 838 O O . GLN A 1 104 ? 6.787 -9.596 1.819 1.00 96.50 104 GLN A O 1
ATOM 843 N N . ILE A 1 105 ? 6.526 -7.677 0.680 1.00 96.62 105 ILE A N 1
ATOM 844 C CA . ILE A 1 105 ? 6.405 -6.808 1.856 1.00 96.62 105 ILE A CA 1
ATOM 845 C C . ILE A 1 105 ? 5.178 -7.202 2.681 1.00 96.62 105 ILE A C 1
ATOM 847 O O . ILE A 1 105 ? 5.296 -7.393 3.889 1.00 96.62 105 ILE A O 1
ATOM 851 N N . LEU A 1 106 ? 4.019 -7.424 2.052 1.00 96.81 106 LEU A N 1
ATOM 852 C CA . LEU A 1 106 ? 2.807 -7.839 2.769 1.00 96.81 106 LEU A CA 1
ATOM 853 C C . LEU A 1 106 ? 2.985 -9.190 3.485 1.00 96.81 106 LEU A C 1
ATOM 855 O O . LEU A 1 106 ? 2.501 -9.371 4.605 1.00 96.81 106 LEU A O 1
ATOM 859 N N . THR A 1 107 ? 3.733 -10.115 2.879 1.00 95.75 107 THR A N 1
ATOM 860 C CA . THR A 1 107 ? 4.103 -11.388 3.518 1.00 95.75 107 THR A CA 1
ATOM 861 C C . THR A 1 107 ? 5.036 -11.157 4.709 1.00 95.75 107 THR A C 1
ATOM 863 O O . THR A 1 107 ? 4.820 -11.719 5.782 1.00 95.75 107 THR A O 1
ATOM 866 N N . GLN A 1 108 ? 6.040 -10.287 4.566 1.00 95.44 108 GLN A N 1
ATOM 867 C CA . GLN A 1 108 ? 6.957 -9.922 5.655 1.00 95.44 108 GLN A CA 1
ATOM 868 C C . GLN A 1 108 ? 6.229 -9.238 6.823 1.00 95.44 108 GLN A C 1
ATOM 870 O O . GLN A 1 108 ? 6.554 -9.495 7.981 1.00 95.44 108 GLN A O 1
ATOM 875 N N . MET A 1 109 ? 5.184 -8.456 6.535 1.00 93.56 109 MET A N 1
ATOM 876 C CA . MET A 1 109 ? 4.285 -7.839 7.521 1.00 93.56 109 MET A CA 1
ATOM 877 C C . MET A 1 109 ? 3.343 -8.837 8.222 1.00 93.56 109 MET A C 1
ATOM 879 O O . MET A 1 109 ? 2.511 -8.418 9.031 1.00 93.56 109 MET A O 1
ATOM 883 N N . GLN A 1 110 ? 3.479 -10.141 7.944 1.00 94.94 110 GLN A N 1
ATOM 884 C CA . GLN A 1 110 ? 2.707 -11.236 8.541 1.00 94.94 110 GLN A CA 1
ATOM 885 C C . GLN A 1 110 ? 1.208 -11.207 8.199 1.00 94.94 110 GLN A C 1
ATOM 887 O O . GLN A 1 110 ? 0.379 -11.731 8.949 1.00 94.94 110 GLN A O 1
ATOM 892 N N . PHE A 1 111 ? 0.822 -10.617 7.062 1.00 92.75 111 PHE A N 1
ATOM 893 C CA . PHE A 1 111 ? -0.554 -10.743 6.589 1.00 92.75 111 PHE A CA 1
ATOM 894 C C . PHE A 1 111 ? -0.829 -12.168 6.095 1.00 92.75 111 PHE A C 1
ATOM 896 O O . PHE A 1 111 ? -0.032 -12.782 5.388 1.00 92.75 111 PHE A O 1
ATOM 903 N N . LYS A 1 112 ? -2.002 -12.704 6.445 1.00 95.44 112 LYS A N 1
ATOM 904 C CA . LYS A 1 112 ? -2.471 -13.992 5.916 1.00 95.44 112 LYS A CA 1
ATOM 905 C C . LYS A 1 112 ? -2.776 -13.860 4.424 1.00 95.44 112 LYS A C 1
ATOM 907 O O . LYS A 1 112 ? -3.274 -12.823 3.994 1.00 95.44 112 LYS A O 1
ATOM 912 N N . ARG A 1 113 ? -2.607 -14.944 3.659 1.00 94.44 113 ARG A N 1
ATOM 913 C CA . ARG A 1 113 ? -2.847 -14.975 2.202 1.00 94.44 113 ARG A CA 1
ATOM 914 C C . ARG A 1 113 ? -4.191 -14.365 1.777 1.00 94.44 113 ARG A C 1
ATOM 916 O O . ARG A 1 113 ? -4.221 -13.594 0.829 1.00 94.44 113 ARG A O 1
ATOM 923 N N . GLY A 1 114 ? -5.277 -14.663 2.496 1.00 96.50 114 GLY A N 1
ATOM 924 C CA . GLY A 1 114 ? -6.593 -14.074 2.214 1.00 96.50 114 GLY A CA 1
ATOM 925 C C . GLY A 1 114 ? -6.604 -12.547 2.336 1.00 96.50 114 GLY A C 1
ATOM 926 O O . GLY A 1 114 ? -7.101 -11.867 1.447 1.00 96.50 114 GLY A O 1
ATOM 927 N N . LYS A 1 115 ? -5.962 -12.004 3.379 1.00 95.94 115 LYS A N 1
ATOM 928 C CA . LYS A 1 115 ? -5.849 -10.554 3.582 1.00 95.94 115 LYS A CA 1
ATOM 929 C C . LYS A 1 115 ? -4.919 -9.897 2.563 1.00 95.94 115 LYS A C 1
ATOM 931 O O . LYS A 1 115 ? -5.183 -8.781 2.140 1.00 95.94 115 LYS A O 1
ATOM 936 N N . ILE A 1 116 ? -3.854 -10.587 2.146 1.00 97.62 116 ILE A N 1
ATOM 937 C CA . ILE A 1 116 ? -2.964 -10.106 1.077 1.00 97.62 116 ILE A CA 1
ATOM 938 C C . ILE A 1 116 ? -3.746 -9.925 -0.226 1.00 97.62 116 ILE A C 1
ATOM 940 O O . ILE A 1 116 ? -3.604 -8.892 -0.870 1.00 97.62 116 ILE A O 1
ATOM 944 N N . ASN A 1 117 ? -4.580 -10.898 -0.601 1.00 97.69 117 ASN A N 1
ATOM 945 C CA . ASN A 1 117 ? -5.395 -10.794 -1.812 1.00 97.69 117 ASN A CA 1
ATOM 946 C C . ASN A 1 117 ? -6.371 -9.612 -1.733 1.00 97.69 117 ASN A C 1
ATOM 948 O O . ASN A 1 117 ? -6.420 -8.819 -2.662 1.00 97.69 117 ASN A O 1
ATOM 952 N N . GLU A 1 118 ? -7.056 -9.443 -0.599 1.00 97.69 118 GLU A N 1
ATOM 953 C CA . GLU A 1 118 ? -7.955 -8.304 -0.366 1.00 97.69 118 GLU A CA 1
ATOM 954 C C . GLU A 1 118 ? -7.228 -6.955 -0.513 1.00 97.69 118 GLU A C 1
ATOM 956 O O . GLU A 1 118 ? -7.718 -6.052 -1.185 1.00 97.69 118 GLU A O 1
ATOM 961 N N . ILE A 1 119 ? -6.026 -6.826 0.064 1.00 98.06 119 ILE A N 1
ATOM 962 C CA . ILE A 1 119 ? -5.196 -5.618 -0.070 1.00 98.06 119 ILE A CA 1
ATOM 963 C C . ILE A 1 119 ? -4.811 -5.375 -1.536 1.00 98.06 119 ILE A C 1
ATOM 965 O O . ILE A 1 119 ? -4.886 -4.245 -2.011 1.00 98.06 119 ILE A O 1
ATOM 969 N N . ILE A 1 120 ? -4.422 -6.425 -2.265 1.00 98.12 120 ILE A N 1
ATOM 970 C CA . ILE A 1 120 ? -4.079 -6.323 -3.689 1.00 98.12 120 ILE A CA 1
ATOM 971 C C . ILE A 1 120 ? -5.287 -5.872 -4.515 1.00 98.12 120 ILE A C 1
ATOM 973 O O . ILE A 1 120 ? -5.130 -5.044 -5.410 1.00 98.12 120 ILE A O 1
ATOM 977 N N . ASP A 1 121 ? -6.481 -6.382 -4.226 1.00 98.19 121 ASP A N 1
ATOM 978 C CA . ASP A 1 121 ? -7.698 -5.981 -4.934 1.00 98.19 121 ASP A CA 1
ATOM 979 C C . ASP A 1 121 ? -8.030 -4.505 -4.673 1.00 98.19 121 ASP A C 1
ATOM 981 O O . ASP A 1 121 ? -8.369 -3.772 -5.607 1.00 98.19 121 ASP A O 1
ATOM 985 N N . VAL A 1 122 ? -7.834 -4.033 -3.436 1.00 98.19 122 VAL A N 1
ATOM 986 C CA . VAL A 1 122 ? -7.952 -2.608 -3.090 1.00 98.19 122 VAL A CA 1
ATOM 987 C C . VAL A 1 122 ? -6.924 -1.769 -3.849 1.00 98.19 122 VAL A C 1
ATOM 989 O O . VAL A 1 122 ? -7.291 -0.745 -4.422 1.00 98.19 122 VAL A O 1
ATOM 992 N N . PHE A 1 123 ? -5.661 -2.193 -3.931 1.00 98.19 123 PHE A N 1
ATOM 993 C CA . PHE A 1 123 ? -4.654 -1.473 -4.719 1.00 98.19 123 PHE A CA 1
ATOM 994 C C . PHE A 1 123 ? -5.040 -1.364 -6.191 1.00 98.19 123 PHE A C 1
ATOM 996 O O . PHE A 1 123 ? -5.028 -0.267 -6.745 1.00 98.19 123 PHE A O 1
ATOM 1003 N N . LYS A 1 124 ? -5.475 -2.465 -6.808 1.00 97.50 124 LYS A N 1
ATOM 1004 C CA . LYS A 1 124 ? -5.897 -2.476 -8.214 1.00 97.50 124 LYS A CA 1
ATOM 1005 C C . LYS A 1 124 ? -7.096 -1.572 -8.476 1.00 97.50 124 LYS A C 1
ATOM 1007 O O . LYS A 1 124 ? -7.097 -0.841 -9.464 1.00 97.50 124 LYS A O 1
ATOM 1012 N N . LYS A 1 125 ? -8.097 -1.591 -7.589 1.00 97.62 125 LYS A N 1
ATOM 1013 C CA . LYS A 1 125 ? -9.266 -0.696 -7.650 1.00 97.62 125 LYS A CA 1
ATOM 1014 C C . LYS A 1 125 ? -8.857 0.779 -7.605 1.00 97.62 125 LYS A C 1
ATOM 1016 O O . LYS A 1 125 ? -9.506 1.609 -8.232 1.00 97.62 125 LYS A O 1
ATOM 1021 N N . ASN A 1 126 ? -7.769 1.081 -6.902 1.00 96.06 126 ASN A N 1
ATOM 1022 C CA . ASN A 1 126 ? -7.200 2.419 -6.765 1.00 96.06 126 ASN A CA 1
ATOM 1023 C C . ASN A 1 126 ? -6.103 2.725 -7.804 1.00 96.06 126 ASN A C 1
ATOM 1025 O O . ASN A 1 126 ? -5.337 3.668 -7.630 1.00 96.06 126 ASN A O 1
ATOM 1029 N N . GLY A 1 127 ? -6.027 1.946 -8.889 1.00 95.50 127 GLY A N 1
ATOM 1030 C CA . GLY A 1 127 ? -5.115 2.199 -10.007 1.00 95.50 127 GLY A CA 1
ATOM 1031 C C . GLY A 1 127 ? -3.691 1.671 -9.819 1.00 95.50 127 GLY A C 1
ATOM 1032 O O . GLY A 1 127 ? -2.827 2.017 -10.611 1.00 95.50 127 GLY A O 1
ATOM 1033 N N . GLY A 1 128 ? -3.425 0.848 -8.803 1.00 96.25 128 GLY A N 1
ATOM 1034 C CA . GLY A 1 128 ? -2.130 0.203 -8.574 1.00 96.25 128 GLY A CA 1
ATOM 1035 C C . GLY A 1 128 ? -2.062 -1.211 -9.157 1.00 96.25 128 GLY A C 1
ATOM 1036 O O . GLY A 1 128 ? -2.255 -2.180 -8.419 1.00 96.25 128 GLY A O 1
ATOM 1037 N N . GLN A 1 129 ? -1.806 -1.361 -10.462 1.00 96.44 129 GLN A N 1
ATOM 1038 C CA . GLN A 1 129 ? -1.641 -2.681 -11.098 1.00 96.44 129 GLN A CA 1
ATOM 1039 C C . GLN A 1 129 ? -0.231 -3.252 -10.907 1.00 96.44 129 GLN A C 1
ATOM 1041 O O . GLN A 1 129 ? -0.060 -4.474 -10.933 1.00 96.44 129 GLN A O 1
ATOM 1046 N N . CYS A 1 130 ? 0.761 -2.395 -10.663 1.00 96.31 130 CYS A N 1
ATOM 1047 C CA . CYS A 1 130 ? 2.131 -2.779 -10.331 1.00 96.31 130 CYS A CA 1
ATOM 1048 C C . CYS A 1 130 ? 2.711 -1.965 -9.163 1.00 96.31 130 CYS A C 1
ATOM 1050 O O . CYS A 1 130 ? 2.113 -0.996 -8.697 1.00 96.31 130 CYS A O 1
ATOM 1052 N N . ASP A 1 131 ? 3.897 -2.361 -8.698 1.00 95.81 131 ASP A N 1
ATOM 1053 C CA . ASP A 1 131 ? 4.583 -1.760 -7.552 1.00 95.81 131 ASP A CA 1
ATOM 1054 C C . ASP A 1 131 ? 4.794 -0.236 -7.724 1.00 95.81 131 ASP A C 1
ATOM 1056 O O . ASP A 1 131 ? 4.567 0.517 -6.778 1.00 95.81 131 ASP A O 1
ATOM 1060 N N . CYS A 1 132 ? 5.156 0.244 -8.924 1.00 95.00 132 CYS A N 1
ATOM 1061 C CA . CYS A 1 132 ? 5.342 1.683 -9.165 1.00 95.00 132 CYS A CA 1
ATOM 1062 C C . CYS A 1 132 ? 4.015 2.461 -9.235 1.00 95.00 132 CYS A C 1
ATOM 1064 O O . CYS A 1 132 ? 3.928 3.581 -8.732 1.00 95.00 132 CYS A O 1
ATOM 1066 N N . GLU A 1 133 ? 2.960 1.861 -9.791 1.00 96.94 133 GLU A N 1
ATOM 1067 C CA . GLU A 1 133 ? 1.625 2.467 -9.818 1.00 96.94 133 GLU A CA 1
ATOM 1068 C C . GLU A 1 133 ? 0.982 2.521 -8.431 1.00 96.94 133 GLU A C 1
ATOM 1070 O O . GLU A 1 133 ? 0.197 3.422 -8.159 1.00 96.94 133 GLU A O 1
ATOM 1075 N N . ILE A 1 134 ? 1.315 1.597 -7.527 1.00 97.12 134 ILE A N 1
ATOM 1076 C CA . ILE A 1 134 ? 0.862 1.679 -6.134 1.00 97.12 134 ILE A CA 1
ATOM 1077 C C . ILE A 1 134 ? 1.397 2.952 -5.472 1.00 97.12 134 ILE A C 1
ATOM 1079 O O . ILE A 1 134 ? 0.633 3.661 -4.821 1.00 97.12 134 ILE A O 1
ATOM 1083 N N . LEU A 1 135 ? 2.672 3.286 -5.668 1.00 93.81 135 LEU A N 1
ATOM 1084 C CA . LEU A 1 135 ? 3.213 4.552 -5.169 1.00 93.81 135 LEU A CA 1
ATOM 1085 C C . LEU A 1 135 ? 2.561 5.740 -5.888 1.00 93.81 135 LEU A C 1
ATOM 1087 O O . LEU A 1 135 ? 1.998 6.631 -5.264 1.00 93.81 135 LEU A O 1
ATOM 1091 N N . TYR A 1 136 ? 2.536 5.729 -7.219 1.00 94.31 136 TYR A N 1
ATOM 1092 C CA . TYR A 1 136 ? 2.062 6.895 -7.961 1.00 94.31 136 TYR A CA 1
ATOM 1093 C C . TYR A 1 136 ? 0.555 7.167 -7.805 1.00 94.31 136 TYR A C 1
ATOM 1095 O O . TYR A 1 136 ? 0.161 8.315 -7.613 1.00 94.31 136 TYR A O 1
ATOM 1103 N N . ASN A 1 137 ? -0.292 6.136 -7.855 1.00 95.06 137 ASN A N 1
ATOM 1104 C CA . ASN A 1 137 ? -1.750 6.282 -7.850 1.00 95.06 137 ASN A CA 1
ATOM 1105 C C . ASN A 1 137 ? -2.371 6.089 -6.467 1.00 95.06 137 ASN A C 1
ATOM 1107 O O . ASN A 1 137 ? -3.363 6.748 -6.169 1.00 95.06 137 ASN A O 1
ATOM 1111 N N . VAL A 1 138 ? -1.845 5.187 -5.630 1.00 95.56 138 VAL A N 1
ATOM 1112 C CA . VAL A 1 138 ? -2.474 4.849 -4.339 1.00 95.56 138 VAL A CA 1
ATOM 1113 C C . VAL A 1 138 ? -1.902 5.700 -3.207 1.00 95.56 138 VAL A C 1
ATOM 1115 O O . VAL A 1 138 ? -2.670 6.343 -2.497 1.00 95.56 138 VAL A O 1
ATOM 1118 N N . GLU A 1 139 ? -0.576 5.759 -3.051 1.00 94.94 139 GLU A N 1
ATOM 1119 C CA . GLU A 1 139 ? 0.068 6.572 -2.003 1.00 94.94 139 GLU A CA 1
ATOM 1120 C C . GLU A 1 139 ? -0.277 8.058 -2.161 1.00 94.94 139 GLU A C 1
ATOM 1122 O O . GLU A 1 139 ? -0.634 8.710 -1.181 1.00 94.94 139 GLU A O 1
ATOM 1127 N N . SER A 1 140 ? -0.290 8.572 -3.397 1.00 92.56 140 SER A N 1
ATOM 1128 C CA . SER A 1 140 ? -0.666 9.961 -3.709 1.00 92.56 140 SER A CA 1
ATOM 1129 C C . SER A 1 140 ? -2.060 10.369 -3.227 1.00 92.56 140 SER A C 1
ATOM 1131 O O . SER A 1 140 ? -2.328 11.563 -3.109 1.00 92.56 140 SER A O 1
ATOM 1133 N N . GLN A 1 141 ? -2.959 9.421 -2.947 1.00 93.56 141 GLN A N 1
ATOM 1134 C CA . GLN A 1 141 ? -4.281 9.713 -2.378 1.00 93.56 141 GLN A CA 1
ATOM 1135 C C . GLN A 1 141 ? -4.233 9.954 -0.866 1.00 93.56 141 GLN A C 1
ATOM 1137 O O . GLN A 1 141 ? -5.175 10.502 -0.307 1.00 93.56 141 GLN A O 1
ATOM 1142 N N . LEU A 1 142 ? -3.145 9.557 -0.210 1.00 93.00 142 LEU A N 1
ATOM 1143 C CA . LEU A 1 142 ? -2.945 9.679 1.233 1.00 93.00 142 LEU A CA 1
ATOM 1144 C C . LEU A 1 142 ? -2.023 10.837 1.599 1.00 93.00 142 LEU A C 1
ATOM 1146 O O . LEU A 1 142 ? -2.041 11.268 2.746 1.00 93.00 142 LEU A O 1
ATOM 1150 N N . ILE A 1 143 ? -1.195 11.306 0.661 1.00 91.44 143 ILE A N 1
ATOM 1151 C CA . ILE A 1 143 ? -0.152 12.301 0.929 1.00 91.44 143 ILE A CA 1
ATOM 1152 C C . ILE A 1 143 ? -0.319 13.593 0.137 1.00 91.44 143 ILE A C 1
ATOM 1154 O O . ILE A 1 143 ? -0.938 13.624 -0.930 1.00 91.44 143 ILE A O 1
ATOM 1158 N N . GLY A 1 144 ? 0.323 14.653 0.624 1.00 85.56 144 GLY A N 1
ATOM 1159 C CA . GLY A 1 144 ? 0.362 15.963 -0.029 1.00 85.56 144 GLY A CA 1
ATOM 1160 C C . GLY A 1 144 ? -0.769 16.890 0.410 1.00 85.56 144 GLY A C 1
ATOM 1161 O O . GLY A 1 144 ? -1.659 16.486 1.149 1.00 85.56 144 GLY A O 1
ATOM 1162 N N . LYS A 1 145 ? -0.699 18.154 -0.015 1.00 65.19 145 LYS A N 1
ATOM 1163 C CA . LYS A 1 145 ? -1.689 19.189 0.319 1.00 65.19 145 LYS A CA 1
ATOM 1164 C C . LYS A 1 145 ? -2.906 19.126 -0.593 1.00 65.19 145 LYS A C 1
ATOM 1166 O O . LYS A 1 145 ? -2.720 18.773 -1.781 1.00 65.19 145 LYS A O 1
#